Protein AF-A0A1F5AXQ4-F1 (afdb_monomer_lite)

pLDDT: mean 82.78, std 13.26, range [42.28, 96.81]

Structure (mmCIF, N/CA/C/O backbone):
data_AF-A0A1F5AXQ4-F1
#
_entry.id   AF-A0A1F5AXQ4-F1
#
loop_
_atom_site.group_PDB
_atom_site.id
_atom_site.type_symbol
_atom_site.label_atom_id
_atom_site.label_alt_id
_atom_site.label_comp_id
_atom_site.label_asym_id
_atom_site.label_entity_id
_atom_site.label_seq_id
_atom_site.pdbx_PDB_ins_code
_atom_site.Cartn_x
_atom_site.Cartn_y
_atom_site.Cartn_z
_atom_site.occupancy
_atom_site.B_iso_or_equiv
_atom_site.auth_seq_id
_atom_site.auth_comp_id
_atom_site.auth_asym_id
_atom_site.auth_atom_id
_atom_site.pdbx_PDB_model_num
ATOM 1 N N . MET A 1 1 ? 20.542 -19.625 -19.395 1.00 64.81 1 MET A N 1
ATOM 2 C CA . MET A 1 1 ? 21.087 -18.957 -18.187 1.00 64.81 1 MET A CA 1
ATOM 3 C C . MET A 1 1 ? 20.460 -17.578 -17.976 1.00 64.81 1 MET A C 1
ATOM 5 O O . MET A 1 1 ? 20.026 -17.326 -16.864 1.00 64.81 1 MET A O 1
ATOM 9 N N . LEU A 1 2 ? 20.330 -16.732 -19.013 1.00 67.00 2 LEU A N 1
ATOM 10 C CA . LEU A 1 2 ? 19.662 -15.420 -18.912 1.00 67.00 2 LEU A CA 1
ATOM 11 C C . LEU A 1 2 ? 18.187 -15.500 -18.454 1.00 67.00 2 LEU A C 1
ATOM 13 O O . LEU A 1 2 ? 17.775 -14.708 -17.617 1.00 67.00 2 LEU A O 1
ATOM 17 N N . GLU A 1 3 ? 17.426 -16.488 -18.939 1.00 67.75 3 GLU A N 1
ATOM 18 C CA . GLU A 1 3 ? 15.999 -16.666 -18.595 1.00 67.75 3 GLU A CA 1
ATOM 19 C C . GLU A 1 3 ? 15.753 -16.965 -17.106 1.00 67.75 3 GLU A C 1
ATOM 21 O O . GLU A 1 3 ? 14.787 -16.486 -16.524 1.00 67.75 3 GLU A O 1
ATOM 26 N N . ILE A 1 4 ? 16.667 -17.691 -16.454 1.00 67.94 4 ILE A N 1
ATOM 27 C CA . ILE A 1 4 ? 16.549 -18.027 -15.024 1.00 67.94 4 ILE A CA 1
ATOM 28 C C . ILE A 1 4 ? 16.766 -16.773 -14.157 1.00 67.94 4 ILE A C 1
ATOM 30 O O . ILE A 1 4 ? 16.176 -16.624 -13.088 1.00 67.94 4 ILE A O 1
ATOM 34 N N . ILE A 1 5 ? 17.612 -15.843 -14.610 1.00 69.62 5 ILE A N 1
ATOM 35 C CA . ILE A 1 5 ? 17.926 -14.613 -13.871 1.00 69.62 5 ILE A CA 1
ATOM 36 C C . ILE A 1 5 ? 16.754 -13.625 -13.950 1.00 69.62 5 ILE A C 1
ATOM 38 O O . ILE A 1 5 ? 16.399 -13.009 -12.941 1.00 69.62 5 ILE A O 1
ATOM 42 N N . THR A 1 6 ? 16.122 -13.493 -15.119 1.00 74.38 6 THR A N 1
ATOM 43 C CA . THR A 1 6 ? 14.976 -12.591 -15.310 1.00 74.38 6 THR A CA 1
ATOM 44 C C . THR A 1 6 ? 13.741 -13.051 -14.539 1.00 74.38 6 THR A C 1
ATOM 46 O O . THR A 1 6 ? 13.042 -12.218 -13.957 1.00 74.38 6 THR A O 1
ATOM 49 N N . GLU A 1 7 ? 13.502 -14.360 -14.469 1.00 81.06 7 GLU A N 1
ATOM 50 C CA . GLU A 1 7 ? 12.387 -14.937 -13.715 1.00 81.06 7 GLU A CA 1
ATOM 51 C C . GLU A 1 7 ? 12.524 -14.679 -12.204 1.00 81.06 7 GLU A C 1
ATOM 53 O O . GLU A 1 7 ? 11.603 -14.155 -11.571 1.00 81.06 7 GLU A O 1
ATOM 58 N N . ASN A 1 8 ? 13.711 -14.916 -11.637 1.00 83.12 8 ASN A N 1
ATOM 59 C CA . ASN A 1 8 ? 13.978 -14.678 -10.214 1.00 83.12 8 ASN A CA 1
ATOM 60 C C . ASN A 1 8 ? 13.816 -13.204 -9.811 1.00 83.12 8 ASN A C 1
ATOM 62 O O . ASN A 1 8 ? 13.306 -12.903 -8.726 1.00 83.12 8 ASN A O 1
ATOM 66 N N . HIS A 1 9 ? 14.215 -12.270 -10.680 1.00 82.06 9 HIS A N 1
ATOM 67 C CA . HIS A 1 9 ? 14.048 -10.841 -10.417 1.00 82.06 9 HIS A CA 1
ATOM 68 C C . HIS A 1 9 ? 12.565 -10.442 -10.375 1.00 82.06 9 HIS A C 1
ATOM 70 O O . HIS A 1 9 ? 12.148 -9.711 -9.475 1.00 82.06 9 HIS A O 1
ATOM 76 N N . LEU A 1 10 ? 11.755 -10.932 -11.320 1.00 83.44 10 LEU A N 1
ATOM 77 C CA . LEU A 1 10 ? 10.321 -10.635 -11.362 1.00 83.44 10 LEU A CA 1
ATOM 78 C C . LEU A 1 10 ? 9.594 -11.178 -10.126 1.00 83.44 10 LEU A C 1
ATOM 80 O O . LEU A 1 10 ? 8.781 -10.468 -9.535 1.00 83.44 10 LEU A O 1
ATOM 84 N N . ILE A 1 11 ? 9.914 -12.409 -9.718 1.00 86.94 11 ILE A N 1
ATOM 85 C CA . ILE A 1 11 ? 9.331 -13.033 -8.524 1.00 86.94 11 ILE A CA 1
ATOM 86 C C . ILE A 1 11 ? 9.690 -12.227 -7.272 1.00 86.94 11 ILE A C 1
ATOM 88 O O . ILE A 1 11 ? 8.814 -11.928 -6.460 1.00 86.94 11 ILE A O 1
ATOM 92 N N . THR A 1 12 ? 10.956 -11.827 -7.135 1.00 88.81 12 THR A N 1
ATOM 93 C CA . THR A 1 12 ? 11.426 -11.042 -5.983 1.00 88.81 12 THR A CA 1
ATOM 94 C C . THR A 1 12 ? 10.717 -9.690 -5.905 1.00 88.81 12 THR A C 1
ATOM 96 O O . THR A 1 12 ? 10.226 -9.301 -4.846 1.00 88.81 12 THR A O 1
ATOM 99 N N . GLU A 1 13 ? 10.603 -8.986 -7.030 1.00 87.19 13 GLU A N 1
ATOM 100 C CA . GLU A 1 13 ? 9.906 -7.701 -7.114 1.00 87.19 13 GLU A CA 1
ATOM 101 C C . GLU A 1 13 ? 8.418 -7.843 -6.761 1.00 87.19 13 GLU A C 1
ATOM 103 O O . GLU A 1 13 ? 7.899 -7.088 -5.936 1.00 87.19 13 GLU A O 1
ATOM 108 N N . ALA A 1 14 ? 7.740 -8.846 -7.326 1.00 87.69 14 ALA A N 1
ATOM 109 C CA . ALA A 1 14 ? 6.341 -9.127 -7.023 1.00 87.69 14 ALA A CA 1
ATOM 110 C C . ALA A 1 14 ? 6.135 -9.438 -5.532 1.00 87.69 14 ALA A C 1
ATOM 112 O O . ALA A 1 14 ? 5.221 -8.891 -4.913 1.00 87.69 14 ALA A O 1
ATOM 113 N N . ALA A 1 15 ? 7.009 -10.250 -4.932 1.00 92.38 15 ALA A N 1
ATOM 114 C CA . ALA A 1 15 ? 6.957 -10.565 -3.507 1.00 92.38 15 ALA A CA 1
ATOM 115 C C . ALA A 1 15 ? 7.113 -9.308 -2.635 1.00 92.38 15 ALA A C 1
ATOM 117 O O . ALA A 1 15 ? 6.329 -9.104 -1.706 1.00 92.38 15 ALA A O 1
ATOM 118 N N . VAL A 1 16 ? 8.063 -8.424 -2.960 1.00 91.62 16 VAL A N 1
ATOM 119 C CA . VAL A 1 16 ? 8.260 -7.151 -2.244 1.00 91.62 16 VAL A CA 1
ATOM 120 C C . VAL A 1 16 ? 7.011 -6.271 -2.328 1.00 91.62 16 VAL A C 1
ATOM 122 O O . VAL A 1 16 ? 6.556 -5.751 -1.308 1.00 91.62 16 VAL A O 1
ATOM 125 N N . VAL A 1 17 ? 6.408 -6.135 -3.512 1.00 89.81 17 VAL A N 1
ATOM 126 C CA . VAL A 1 17 ? 5.185 -5.335 -3.699 1.00 89.81 17 VAL A CA 1
ATOM 127 C C . VAL A 1 17 ? 4.018 -5.911 -2.900 1.00 89.81 17 VAL A C 1
ATOM 129 O O . VAL A 1 17 ? 3.292 -5.153 -2.257 1.00 89.81 17 VAL A O 1
ATOM 132 N N . VAL A 1 18 ? 3.854 -7.236 -2.889 1.00 93.06 18 VAL A N 1
ATOM 133 C CA . VAL A 1 18 ? 2.810 -7.912 -2.105 1.00 93.06 18 VAL A CA 1
ATOM 134 C C . VAL A 1 18 ? 2.994 -7.656 -0.608 1.00 93.06 18 VAL A C 1
ATOM 136 O O . VAL A 1 18 ? 2.023 -7.320 0.070 1.00 93.06 18 VAL A O 1
ATOM 139 N N . LEU A 1 19 ? 4.223 -7.746 -0.092 1.00 94.19 19 LEU A N 1
ATOM 140 C CA . LEU A 1 19 ? 4.516 -7.459 1.317 1.00 94.19 19 LEU A CA 1
ATOM 141 C C . LEU A 1 19 ? 4.216 -5.997 1.679 1.00 94.19 19 LEU A C 1
ATOM 143 O O . LEU A 1 19 ? 3.589 -5.732 2.707 1.00 94.19 19 LEU A O 1
ATOM 147 N N . ILE A 1 20 ? 4.597 -5.046 0.821 1.00 93.38 20 ILE A N 1
ATOM 148 C CA . ILE A 1 20 ? 4.299 -3.622 1.031 1.00 93.38 20 ILE A CA 1
ATOM 149 C C . ILE A 1 20 ? 2.786 -3.378 0.999 1.00 93.38 20 ILE A C 1
ATOM 151 O O . ILE A 1 20 ? 2.251 -2.707 1.884 1.00 93.38 20 ILE A O 1
ATOM 155 N N . ALA A 1 21 ? 2.075 -3.950 0.025 1.00 91.94 21 ALA A N 1
ATOM 156 C CA . ALA A 1 21 ? 0.624 -3.832 -0.077 1.00 91.94 21 ALA A CA 1
ATOM 157 C C . ALA A 1 21 ? -0.081 -4.425 1.154 1.00 91.94 21 ALA A C 1
ATOM 159 O O . ALA A 1 21 ? -0.996 -3.800 1.690 1.00 91.94 21 ALA A O 1
ATOM 160 N N . ALA A 1 22 ? 0.376 -5.572 1.665 1.00 93.12 22 ALA A N 1
ATOM 161 C CA . ALA A 1 22 ? -0.132 -6.157 2.906 1.00 93.12 22 ALA A CA 1
ATOM 162 C C . ALA A 1 22 ? 0.091 -5.229 4.116 1.00 93.12 22 ALA A C 1
ATOM 164 O O . ALA A 1 22 ? -0.811 -5.061 4.944 1.00 93.12 22 ALA A O 1
ATOM 165 N N . GLY A 1 23 ? 1.248 -4.565 4.191 1.00 92.19 23 GLY A N 1
ATOM 166 C CA . GLY A 1 23 ? 1.523 -3.533 5.194 1.00 92.19 23 GLY A CA 1
ATOM 167 C C . GLY A 1 23 ? 0.555 -2.350 5.101 1.00 92.19 23 GLY A C 1
ATOM 168 O O . GLY A 1 23 ? -0.049 -1.967 6.104 1.00 92.19 23 GLY A O 1
ATOM 169 N N . ILE A 1 24 ? 0.331 -1.819 3.894 1.00 92.81 24 ILE A N 1
ATOM 170 C CA . ILE A 1 24 ? -0.628 -0.728 3.639 1.00 92.81 24 ILE A CA 1
ATOM 171 C C . ILE A 1 24 ? -2.044 -1.140 4.057 1.00 92.81 24 ILE A C 1
ATOM 173 O O . ILE A 1 24 ? -2.724 -0.385 4.752 1.00 92.81 24 ILE A O 1
ATOM 177 N N . VAL A 1 25 ? -2.481 -2.345 3.683 1.00 93.38 25 VAL A N 1
ATOM 178 C CA . VAL A 1 25 ? -3.790 -2.896 4.063 1.00 93.38 25 VAL A CA 1
ATOM 179 C C . VAL A 1 25 ? -3.928 -2.999 5.580 1.00 93.38 25 VAL A C 1
ATOM 181 O O . VAL A 1 25 ? -4.972 -2.644 6.127 1.00 93.38 25 VAL A O 1
ATOM 184 N N . THR A 1 26 ? -2.879 -3.448 6.267 1.00 90.69 26 THR A N 1
ATOM 185 C CA . THR A 1 26 ? -2.862 -3.556 7.732 1.00 90.69 26 THR A CA 1
ATOM 186 C C . THR A 1 26 ? -3.002 -2.181 8.388 1.00 90.69 26 THR A C 1
ATOM 188 O O . THR A 1 26 ? -3.847 -2.005 9.265 1.00 90.69 26 THR A O 1
ATOM 191 N N . ILE A 1 27 ? -2.250 -1.179 7.916 1.00 89.38 27 ILE A N 1
ATOM 192 C CA . ILE A 1 27 ? -2.360 0.212 8.391 1.00 89.38 27 ILE A CA 1
ATOM 193 C C . ILE A 1 27 ? -3.771 0.755 8.145 1.00 89.38 27 ILE A C 1
ATOM 195 O O . ILE A 1 27 ? -4.369 1.345 9.046 1.00 89.38 27 ILE A O 1
ATOM 199 N N . ALA A 1 28 ? -4.316 0.533 6.948 1.00 89.81 28 ALA A N 1
ATOM 200 C CA . ALA A 1 28 ? -5.642 1.009 6.584 1.00 89.81 28 ALA A CA 1
ATOM 201 C C . ALA A 1 28 ? -6.733 0.400 7.474 1.00 89.81 28 ALA A C 1
ATOM 203 O O . ALA A 1 28 ? -7.570 1.140 7.985 1.00 89.81 28 ALA A O 1
ATOM 204 N N . ARG A 1 29 ? -6.686 -0.916 7.726 1.00 87.62 29 ARG A N 1
ATOM 205 C CA . ARG A 1 29 ? -7.636 -1.614 8.611 1.00 87.62 29 ARG A CA 1
ATOM 206 C C . ARG A 1 29 ? -7.620 -1.059 10.030 1.00 87.62 29 ARG A C 1
ATOM 208 O O . ARG A 1 29 ? -8.680 -0.764 10.571 1.00 87.62 29 ARG A O 1
ATOM 215 N N . ARG A 1 30 ? -6.432 -0.869 10.613 1.00 83.62 30 ARG A N 1
ATOM 216 C CA . ARG A 1 30 ? -6.278 -0.318 11.975 1.00 83.62 30 ARG A CA 1
ATOM 217 C C . ARG A 1 30 ? -6.917 1.065 12.115 1.00 83.62 30 ARG A C 1
ATOM 219 O O . ARG A 1 30 ? -7.525 1.387 13.136 1.00 83.62 30 ARG A O 1
ATOM 226 N N . ARG A 1 31 ? -6.850 1.862 11.049 1.00 85.25 31 ARG A N 1
ATOM 227 C CA . ARG A 1 31 ? -7.410 3.219 10.981 1.00 85.25 31 ARG A CA 1
ATOM 228 C C . ARG A 1 31 ? -8.828 3.275 10.403 1.00 85.25 31 ARG A C 1
ATOM 230 O O . ARG A 1 31 ? -9.290 4.347 10.041 1.00 85.25 31 ARG A O 1
ATOM 237 N N . GLY A 1 32 ? -9.516 2.136 10.289 1.00 82.50 32 GLY A N 1
ATOM 238 C CA . GLY A 1 32 ? -10.925 2.091 9.884 1.00 82.50 32 GLY A CA 1
ATOM 239 C C . GLY A 1 32 ? -11.160 2.317 8.390 1.00 82.50 32 GLY A C 1
ATOM 240 O O . GLY A 1 32 ? -12.297 2.467 7.952 1.00 82.50 32 GLY A O 1
ATOM 241 N N . GLY A 1 33 ? -10.098 2.326 7.586 1.00 86.38 33 GLY A N 1
ATOM 242 C CA . GLY A 1 33 ? -10.191 2.364 6.135 1.00 86.38 33 GLY A CA 1
ATOM 243 C C . GLY A 1 33 ? -10.567 1.008 5.543 1.00 86.38 33 GLY A C 1
ATOM 244 O O . GLY A 1 33 ? -10.220 -0.054 6.064 1.00 86.38 33 GLY A O 1
ATOM 245 N N . ASN A 1 34 ? -11.227 1.035 4.383 1.00 89.88 34 ASN A N 1
ATOM 246 C CA . ASN A 1 34 ? -11.532 -0.180 3.634 1.00 89.88 34 ASN A CA 1
ATOM 247 C C . ASN A 1 34 ? -10.243 -0.813 3.078 1.00 89.88 34 ASN A C 1
ATOM 249 O O . ASN A 1 34 ? -9.650 -0.325 2.115 1.00 89.88 34 ASN A O 1
ATOM 253 N N . ALA A 1 35 ? -9.853 -1.940 3.669 1.00 89.81 35 ALA A N 1
ATOM 254 C CA . ALA A 1 35 ? -8.713 -2.763 3.280 1.00 89.81 35 ALA A CA 1
ATOM 255 C C . ALA A 1 35 ? -8.603 -3.019 1.771 1.00 89.81 35 ALA A C 1
ATOM 257 O O . ALA A 1 35 ? -7.529 -2.882 1.192 1.00 89.81 35 ALA A O 1
ATOM 258 N N . VAL A 1 36 ? -9.719 -3.397 1.142 1.00 92.06 36 VAL A N 1
ATOM 259 C CA . VAL A 1 36 ? -9.756 -3.778 -0.274 1.00 92.06 36 VAL A CA 1
ATOM 260 C C . VAL A 1 36 ? -9.468 -2.563 -1.145 1.00 92.06 36 VAL A C 1
ATOM 262 O O . VAL A 1 36 ? -8.684 -2.658 -2.083 1.00 92.06 36 VAL A O 1
ATOM 265 N N . HIS A 1 37 ? -10.037 -1.408 -0.793 1.00 93.50 37 HIS A N 1
ATOM 266 C CA . HIS A 1 37 ? -9.801 -0.163 -1.517 1.00 93.50 37 HIS A CA 1
ATOM 267 C C . HIS A 1 37 ? -8.318 0.233 -1.487 1.00 93.50 37 HIS A C 1
ATOM 269 O O . HIS A 1 37 ? -7.721 0.453 -2.537 1.00 93.50 37 HIS A O 1
ATOM 275 N N . TRP A 1 38 ? -7.690 0.255 -0.307 1.00 93.62 38 TRP A N 1
ATOM 276 C CA . TRP A 1 38 ? -6.283 0.655 -0.174 1.00 93.62 38 TRP A CA 1
ATOM 277 C C . TRP A 1 38 ? -5.305 -0.351 -0.789 1.00 93.62 38 TRP A C 1
ATOM 279 O O . TRP A 1 38 ? -4.327 0.056 -1.417 1.00 93.62 38 TRP A O 1
ATOM 289 N N . GLY A 1 39 ? -5.594 -1.652 -0.680 1.00 91.94 39 GLY A N 1
ATOM 290 C CA . GLY A 1 39 ? -4.835 -2.688 -1.381 1.00 91.94 39 GLY A CA 1
ATOM 291 C C . GLY A 1 39 ? -4.931 -2.546 -2.904 1.00 91.94 39 GLY A C 1
ATOM 292 O O . GLY A 1 39 ? -3.912 -2.617 -3.591 1.00 91.94 39 GLY A O 1
ATOM 293 N N . ALA A 1 40 ? -6.130 -2.271 -3.430 1.00 94.12 40 ALA A N 1
ATOM 294 C CA . ALA A 1 40 ? -6.349 -2.051 -4.858 1.00 94.12 40 ALA A CA 1
ATOM 295 C C . ALA A 1 40 ? -5.632 -0.792 -5.365 1.00 94.12 40 ALA A C 1
ATOM 297 O O . ALA A 1 40 ? -4.962 -0.858 -6.391 1.00 94.12 40 ALA A O 1
ATOM 298 N N . VAL A 1 41 ? -5.701 0.329 -4.639 1.00 95.44 41 VAL A N 1
ATOM 299 C CA . VAL A 1 41 ? -4.988 1.570 -4.999 1.00 95.44 41 VAL A CA 1
ATOM 300 C C . VAL A 1 41 ? -3.473 1.341 -5.059 1.00 95.44 41 VAL A C 1
ATOM 302 O O . VAL A 1 41 ? -2.829 1.756 -6.026 1.00 95.44 41 VAL A O 1
ATOM 305 N N . ALA A 1 42 ? -2.902 0.638 -4.075 1.00 94.88 42 ALA A N 1
ATOM 306 C CA . ALA A 1 42 ? -1.480 0.303 -4.070 1.00 94.88 42 ALA A CA 1
ATOM 307 C C . ALA A 1 42 ? -1.099 -0.591 -5.264 1.00 94.88 42 ALA A C 1
ATOM 309 O O . ALA A 1 42 ? -0.199 -0.241 -6.030 1.00 94.88 42 ALA A O 1
ATOM 310 N N . GLY A 1 43 ? -1.805 -1.712 -5.450 1.00 93.25 43 GLY A N 1
ATOM 311 C CA . GLY A 1 43 ? -1.485 -2.711 -6.472 1.00 93.25 43 GLY A CA 1
ATOM 312 C C . GLY A 1 43 ? -1.747 -2.237 -7.902 1.00 93.25 43 GLY A C 1
ATOM 313 O O . GLY A 1 43 ? -0.857 -2.298 -8.749 1.00 93.25 43 GLY A O 1
ATOM 314 N N . VAL A 1 44 ? -2.947 -1.718 -8.179 1.00 95.38 44 VAL A N 1
ATOM 315 C CA . VAL A 1 44 ? -3.326 -1.244 -9.521 1.00 95.38 44 VAL A CA 1
ATOM 316 C C . VAL A 1 44 ? -2.470 -0.050 -9.927 1.00 95.38 44 VAL A C 1
ATOM 318 O O . VAL A 1 44 ? -1.955 -0.028 -11.042 1.00 95.38 44 VAL A O 1
ATOM 321 N N . GLY A 1 45 ? -2.250 0.910 -9.023 1.00 93.94 45 GLY A N 1
ATOM 322 C CA . GLY A 1 45 ? -1.393 2.061 -9.306 1.00 93.94 45 GLY A CA 1
ATOM 323 C C . GLY A 1 45 ? 0.044 1.656 -9.641 1.00 93.94 45 GLY A C 1
ATOM 324 O O . GLY A 1 45 ? 0.620 2.167 -10.600 1.00 93.94 45 GLY A O 1
ATOM 325 N N . TYR A 1 46 ? 0.594 0.668 -8.929 1.00 94.00 46 TYR A N 1
ATOM 326 C CA . TYR A 1 46 ? 1.918 0.120 -9.225 1.00 94.00 46 TYR A CA 1
ATOM 327 C C . TYR A 1 46 ? 1.988 -0.520 -10.627 1.00 94.00 46 TYR A C 1
ATOM 329 O O . TYR A 1 46 ? 2.919 -0.239 -11.387 1.00 94.00 46 TYR A O 1
ATOM 337 N N . ILE A 1 47 ? 0.990 -1.332 -11.006 1.00 93.69 47 ILE A N 1
ATOM 338 C CA . ILE A 1 47 ? 0.924 -1.976 -12.332 1.00 93.69 47 ILE A CA 1
ATOM 339 C C . ILE A 1 47 ? 0.789 -0.929 -13.445 1.00 93.69 47 ILE A C 1
ATOM 341 O O . ILE A 1 47 ? 1.512 -0.995 -14.441 1.00 93.69 47 ILE A O 1
ATOM 345 N N . LEU A 1 48 ? -0.094 0.058 -13.270 1.00 94.62 48 LEU A N 1
ATOM 346 C CA . LEU A 1 48 ? -0.305 1.124 -14.251 1.00 94.62 48 LEU A CA 1
ATOM 347 C C . LEU A 1 48 ? 0.951 1.974 -14.445 1.00 94.62 48 LEU A C 1
ATOM 349 O O . LEU A 1 48 ? 1.327 2.244 -15.583 1.00 94.62 48 LEU A O 1
ATOM 353 N N . LEU A 1 49 ? 1.644 2.343 -13.362 1.00 92.56 49 LEU A N 1
ATOM 354 C CA . LEU A 1 49 ? 2.913 3.070 -13.450 1.00 92.56 49 LEU A CA 1
ATOM 355 C C . LEU A 1 49 ? 3.982 2.252 -14.174 1.00 92.56 49 LEU A C 1
ATOM 357 O O . LEU A 1 49 ? 4.696 2.792 -15.017 1.00 92.56 49 LEU A O 1
ATOM 361 N N . ARG A 1 50 ? 4.074 0.946 -13.898 1.00 89.88 50 ARG A N 1
ATOM 362 C CA . ARG A 1 50 ? 4.999 0.054 -14.610 1.00 89.88 50 ARG A CA 1
ATOM 363 C C . ARG A 1 50 ? 4.705 0.034 -16.110 1.00 89.88 50 ARG A C 1
ATOM 365 O O . ARG A 1 50 ? 5.625 0.228 -16.902 1.00 89.88 50 ARG A O 1
ATOM 372 N N . GLY A 1 51 ? 3.442 -0.160 -16.491 1.00 89.81 51 GLY A N 1
ATOM 373 C CA . GLY A 1 51 ? 3.012 -0.151 -17.890 1.00 89.81 51 GLY A CA 1
ATOM 374 C C . GLY A 1 51 ? 3.282 1.189 -18.575 1.00 89.81 51 GLY A C 1
ATOM 375 O O . GLY A 1 51 ? 3.815 1.215 -19.681 1.00 89.81 51 GLY A O 1
ATOM 376 N N . LEU A 1 52 ? 3.002 2.301 -17.890 1.00 91.62 52 LEU A N 1
ATOM 377 C CA . LEU A 1 52 ? 3.245 3.651 -18.396 1.00 91.62 52 LEU A CA 1
ATOM 378 C C . LEU A 1 52 ? 4.735 3.920 -18.636 1.00 91.62 52 LEU A C 1
ATOM 380 O O . LEU A 1 52 ? 5.090 4.455 -19.681 1.00 91.62 52 LEU A O 1
ATOM 384 N N . ILE A 1 53 ? 5.614 3.535 -17.707 1.00 89.00 53 ILE A N 1
ATOM 385 C CA . ILE A 1 53 ? 7.067 3.721 -17.854 1.00 89.00 53 ILE A CA 1
ATOM 386 C C . ILE A 1 53 ? 7.594 2.924 -19.052 1.00 89.00 53 ILE A C 1
ATOM 388 O O . ILE A 1 53 ? 8.361 3.463 -19.850 1.00 89.00 53 ILE A O 1
ATOM 392 N N . ILE A 1 54 ? 7.147 1.673 -19.212 1.00 86.69 54 ILE A N 1
ATOM 393 C CA . ILE A 1 54 ? 7.511 0.836 -20.363 1.00 86.69 54 ILE A CA 1
ATOM 394 C C . ILE A 1 54 ? 7.017 1.483 -21.663 1.00 86.69 54 ILE A C 1
ATOM 396 O O . ILE A 1 54 ? 7.798 1.643 -22.598 1.00 86.69 54 ILE A O 1
ATOM 400 N N . ALA A 1 55 ? 5.753 1.913 -21.710 1.00 87.94 55 ALA A N 1
ATOM 401 C CA . ALA A 1 55 ? 5.179 2.568 -22.881 1.00 87.94 55 ALA A CA 1
ATOM 402 C C . ALA A 1 55 ? 5.956 3.840 -23.258 1.00 87.94 55 ALA A C 1
ATOM 404 O O . ALA A 1 55 ? 6.321 4.016 -24.417 1.00 87.94 55 ALA A O 1
ATOM 405 N N . LEU A 1 56 ? 6.275 4.702 -22.288 1.00 87.69 56 LEU A N 1
ATOM 406 C CA . LEU A 1 56 ? 7.045 5.928 -22.522 1.00 87.69 56 LEU A CA 1
ATOM 407 C C . LEU A 1 5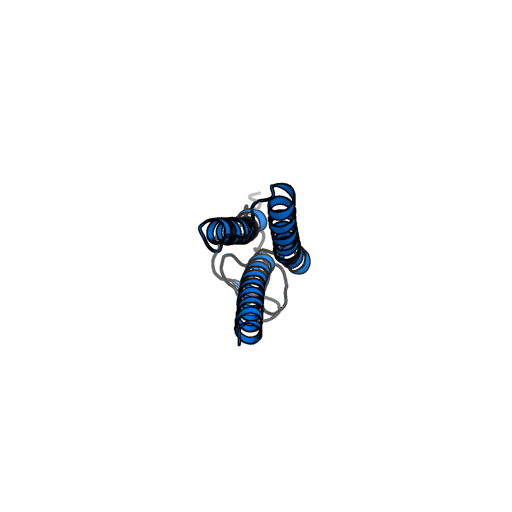6 ? 8.468 5.649 -23.024 1.00 87.69 56 LEU A C 1
ATOM 409 O O . LEU A 1 56 ? 8.952 6.381 -23.888 1.00 87.69 56 LEU A O 1
ATOM 413 N N . GLY A 1 57 ? 9.124 4.603 -22.513 1.00 83.44 57 GLY A N 1
ATOM 414 C CA . GLY A 1 57 ? 10.433 4.165 -23.005 1.00 83.44 57 GLY A CA 1
ATOM 415 C C . GLY A 1 57 ? 10.377 3.725 -24.469 1.00 83.44 57 GLY A C 1
ATOM 416 O O . GLY A 1 57 ? 11.212 4.149 -25.267 1.00 83.44 57 GLY A O 1
ATOM 417 N N . LEU A 1 58 ? 9.340 2.963 -24.840 1.00 84.19 58 LEU A N 1
ATOM 418 C CA . LEU A 1 58 ? 9.100 2.553 -26.227 1.00 84.19 58 LEU A CA 1
ATOM 419 C C . LEU A 1 58 ? 8.842 3.758 -27.145 1.00 84.19 58 LEU A C 1
ATOM 421 O O . LEU A 1 58 ? 9.437 3.846 -28.216 1.00 84.19 58 LEU A O 1
ATOM 425 N N . PHE A 1 59 ? 8.012 4.717 -26.720 1.00 86.75 59 PHE A N 1
ATOM 426 C CA . PHE A 1 59 ? 7.700 5.913 -27.516 1.00 86.75 59 PHE A CA 1
ATOM 427 C C . PHE A 1 59 ? 8.908 6.823 -27.756 1.00 86.75 59 PHE A C 1
ATOM 429 O O . PHE A 1 59 ? 9.008 7.435 -28.817 1.00 86.75 59 PHE A O 1
ATOM 436 N N . LYS A 1 60 ? 9.824 6.940 -26.790 1.00 84.88 60 LYS A N 1
ATOM 437 C CA . LYS A 1 60 ? 10.999 7.814 -26.920 1.00 84.88 60 LYS A CA 1
ATOM 438 C C . LYS A 1 60 ? 12.143 7.197 -27.725 1.00 84.88 60 LYS A C 1
ATOM 440 O O . LYS A 1 60 ? 13.153 7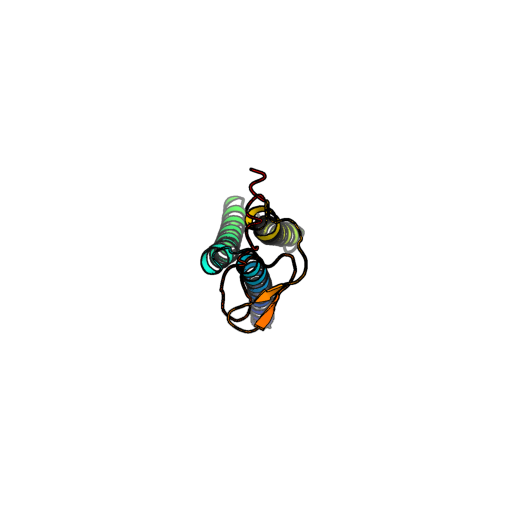.868 -27.915 1.00 84.88 60 LYS A O 1
ATOM 445 N N . GLY A 1 61 ? 12.021 5.943 -28.171 1.00 78.25 61 GLY A N 1
ATOM 446 C CA . GLY A 1 61 ? 13.096 5.239 -28.877 1.00 78.25 61 GLY A CA 1
ATOM 447 C C . GLY A 1 61 ? 14.363 5.067 -28.034 1.00 78.25 61 GLY A C 1
ATOM 448 O O . GLY A 1 61 ? 15.413 4.708 -28.561 1.00 78.25 61 GLY A O 1
ATOM 449 N N . THR A 1 62 ? 14.284 5.324 -26.725 1.00 72.38 62 THR A N 1
ATOM 450 C CA . THR A 1 62 ? 15.372 5.045 -25.800 1.00 72.38 62 THR A CA 1
ATOM 451 C C . THR A 1 62 ? 15.383 3.542 -25.615 1.00 72.38 62 THR A C 1
ATOM 453 O O . THR A 1 62 ? 14.537 2.999 -24.898 1.00 72.38 62 THR A O 1
ATOM 456 N N . ALA A 1 63 ? 16.300 2.863 -26.306 1.00 58.69 63 ALA A N 1
ATOM 457 C CA . ALA A 1 63 ? 16.620 1.483 -25.988 1.00 58.69 63 ALA A CA 1
ATOM 458 C C . ALA A 1 63 ? 16.833 1.394 -24.473 1.00 58.69 63 ALA A C 1
ATOM 460 O O . ALA A 1 63 ? 17.400 2.309 -23.872 1.00 58.69 63 ALA A O 1
ATOM 461 N N . TYR A 1 64 ? 16.296 0.338 -23.865 1.00 59.00 64 TYR A N 1
ATOM 462 C CA . TYR A 1 64 ? 16.454 0.015 -22.451 1.00 59.00 64 TYR A CA 1
ATOM 463 C C . TYR A 1 64 ? 17.952 -0.195 -22.163 1.00 59.00 64 TYR A C 1
ATOM 465 O O . TYR A 1 64 ? 18.432 -1.321 -22.104 1.00 59.00 64 TYR A O 1
ATOM 473 N N . GLU A 1 65 ? 18.727 0.883 -22.063 1.00 57.81 65 GLU A N 1
ATOM 474 C CA . GLU A 1 65 ? 20.103 0.797 -21.604 1.00 57.81 65 GLU A CA 1
ATOM 475 C C . GLU A 1 65 ? 20.065 0.411 -20.130 1.00 57.81 65 GLU A C 1
ATOM 477 O O . GLU A 1 65 ? 19.292 0.966 -19.345 1.00 57.81 65 GLU A O 1
ATOM 482 N N . GLU A 1 66 ? 20.902 -0.546 -19.737 1.00 59.75 66 GLU A N 1
ATOM 483 C CA . GLU A 1 66 ? 20.931 -1.142 -18.395 1.00 59.75 66 GLU A CA 1
ATOM 484 C C . GLU A 1 66 ? 21.334 -0.157 -17.268 1.00 59.75 66 GLU A C 1
ATOM 486 O O . GLU A 1 66 ? 21.530 -0.561 -16.124 1.00 59.75 66 GLU A O 1
ATOM 491 N N . GLY A 1 67 ? 21.413 1.147 -17.552 1.00 65.81 67 GLY A N 1
ATOM 492 C CA . GLY A 1 67 ? 21.853 2.204 -16.645 1.00 65.81 67 GLY A CA 1
ATOM 493 C C . GLY A 1 67 ? 20.732 2.973 -15.901 1.00 65.81 67 GLY A C 1
ATOM 494 O O . GLY A 1 67 ? 19.731 2.387 -15.475 1.00 65.81 67 GLY A O 1
ATOM 495 N N . PRO A 1 68 ? 20.889 4.302 -15.688 1.00 62.19 68 PRO A N 1
ATOM 496 C CA . PRO A 1 68 ? 20.136 5.114 -14.710 1.00 62.19 68 PRO A CA 1
ATOM 497 C C . PRO A 1 68 ? 18.605 5.141 -14.885 1.00 62.19 68 PRO A C 1
ATOM 499 O O . PRO A 1 68 ? 17.875 5.475 -13.949 1.00 62.19 68 PRO A O 1
ATOM 502 N N . VAL A 1 69 ? 18.096 4.731 -16.047 1.00 65.50 69 VAL A N 1
ATOM 503 C CA . VAL A 1 69 ? 16.660 4.564 -16.329 1.00 65.50 69 VAL A CA 1
ATOM 504 C C . VAL A 1 69 ? 15.998 3.504 -15.436 1.00 65.50 69 VAL A C 1
ATOM 506 O O . VAL A 1 69 ? 14.851 3.687 -15.017 1.00 65.50 69 VAL A O 1
ATOM 509 N N . ASN A 1 70 ? 16.720 2.444 -15.055 1.00 73.81 70 ASN A N 1
ATOM 510 C CA . ASN A 1 70 ? 16.204 1.427 -14.131 1.00 73.81 70 ASN A CA 1
ATOM 511 C C . ASN A 1 70 ? 16.034 1.968 -12.704 1.00 73.81 70 ASN A C 1
ATOM 513 O O . ASN A 1 70 ? 15.050 1.643 -12.035 1.00 73.81 70 ASN A O 1
ATOM 517 N N . PHE A 1 71 ? 16.942 2.843 -12.261 1.00 78.69 71 PHE A N 1
ATOM 518 C CA . PHE A 1 71 ? 16.839 3.502 -10.958 1.00 78.69 71 PHE A CA 1
ATOM 519 C C . PHE A 1 71 ? 15.653 4.470 -10.918 1.00 78.69 71 PHE A C 1
ATOM 521 O O . PHE A 1 71 ? 14.875 4.450 -9.967 1.00 78.69 71 PHE A O 1
ATOM 528 N N . GLY A 1 72 ? 15.453 5.253 -11.985 1.00 83.25 72 GLY A N 1
ATOM 529 C CA . GLY A 1 72 ? 14.292 6.138 -12.112 1.00 83.25 72 GLY A CA 1
ATOM 530 C C . GLY A 1 72 ? 12.964 5.380 -12.027 1.00 83.25 72 GLY A C 1
ATOM 531 O O . GLY A 1 72 ? 12.060 5.799 -11.303 1.00 83.25 72 GLY A O 1
ATOM 532 N N . ARG A 1 73 ? 12.862 4.219 -12.690 1.00 85.12 73 ARG A N 1
ATOM 533 C CA . ARG A 1 73 ? 11.676 3.351 -12.608 1.00 85.12 73 ARG A CA 1
ATOM 534 C C . ARG A 1 73 ? 11.393 2.902 -11.174 1.00 85.12 73 ARG A C 1
ATOM 536 O O . ARG A 1 73 ? 10.262 3.045 -10.708 1.00 85.12 73 ARG A O 1
ATOM 543 N N . LEU A 1 74 ? 12.408 2.372 -10.489 1.00 85.56 74 LEU A N 1
ATOM 544 C CA . LEU A 1 74 ? 12.275 1.901 -9.108 1.00 85.56 74 LEU A CA 1
ATOM 545 C C . LEU A 1 74 ? 11.913 3.048 -8.159 1.00 85.56 74 LEU A C 1
ATOM 547 O O . LEU A 1 74 ? 11.036 2.885 -7.314 1.00 85.56 74 LEU A O 1
ATOM 551 N N . ALA A 1 75 ? 12.523 4.222 -8.336 1.00 89.38 75 ALA A N 1
ATOM 552 C CA . ALA A 1 75 ? 12.236 5.400 -7.529 1.00 89.38 75 ALA A CA 1
ATOM 553 C C . ALA A 1 75 ? 10.775 5.850 -7.673 1.00 89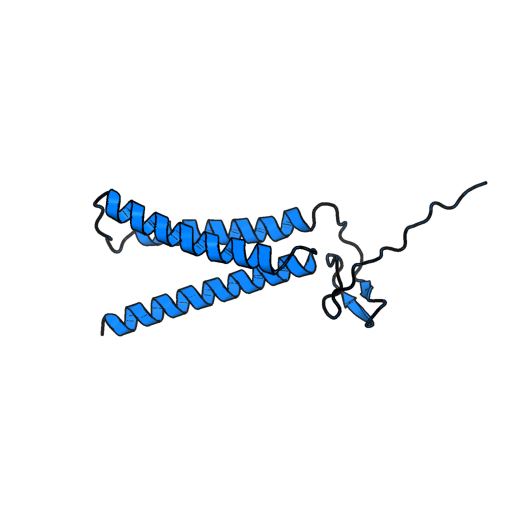.38 75 ALA A C 1
ATOM 555 O O . ALA A 1 75 ? 10.104 6.056 -6.666 1.00 89.38 75 ALA A O 1
ATOM 556 N N . VAL A 1 76 ? 10.245 5.942 -8.898 1.00 91.94 76 VAL A N 1
ATOM 557 C CA . VAL A 1 76 ? 8.843 6.340 -9.134 1.00 91.94 76 VAL A CA 1
ATOM 558 C C . VAL A 1 76 ? 7.866 5.357 -8.486 1.00 91.94 76 VAL A C 1
ATOM 560 O O . VAL A 1 76 ? 6.910 5.770 -7.829 1.00 91.94 76 VAL A O 1
ATOM 563 N N . GLN A 1 77 ? 8.116 4.055 -8.624 1.00 91.69 77 GLN A N 1
ATOM 564 C CA . GLN A 1 77 ? 7.284 3.026 -8.002 1.00 91.69 77 GLN A CA 1
ATOM 565 C C . GLN A 1 77 ? 7.356 3.065 -6.470 1.00 91.69 77 GLN A C 1
ATOM 567 O O . GLN A 1 77 ? 6.325 2.971 -5.801 1.00 91.69 77 GLN A O 1
ATOM 572 N N . ALA A 1 78 ? 8.554 3.241 -5.908 1.00 91.69 78 ALA A N 1
ATOM 573 C CA . ALA A 1 78 ? 8.745 3.378 -4.469 1.00 91.69 78 ALA A CA 1
ATOM 574 C C . ALA A 1 78 ? 8.039 4.629 -3.926 1.00 91.69 78 ALA A C 1
ATOM 576 O O . ALA A 1 78 ? 7.361 4.549 -2.903 1.00 91.69 78 ALA A O 1
ATOM 577 N N . ILE A 1 79 ? 8.130 5.760 -4.636 1.00 95.88 79 ILE A N 1
ATOM 578 C CA . ILE A 1 79 ? 7.433 7.008 -4.294 1.00 95.88 79 ILE A CA 1
ATOM 579 C C . ILE A 1 79 ? 5.920 6.796 -4.284 1.00 95.88 79 ILE A C 1
ATOM 581 O O . ILE A 1 79 ? 5.257 7.254 -3.356 1.00 95.88 79 ILE A O 1
ATOM 585 N N . TRP A 1 80 ? 5.366 6.078 -5.265 1.00 96.81 80 TRP A N 1
ATOM 586 C CA . TRP A 1 80 ? 3.939 5.754 -5.281 1.00 96.81 80 TRP A CA 1
ATOM 587 C C . TRP A 1 80 ? 3.523 4.959 -4.042 1.00 96.81 80 TRP A C 1
ATOM 589 O O . TRP A 1 80 ? 2.624 5.376 -3.313 1.00 96.81 80 TRP A O 1
ATOM 599 N N . LEU 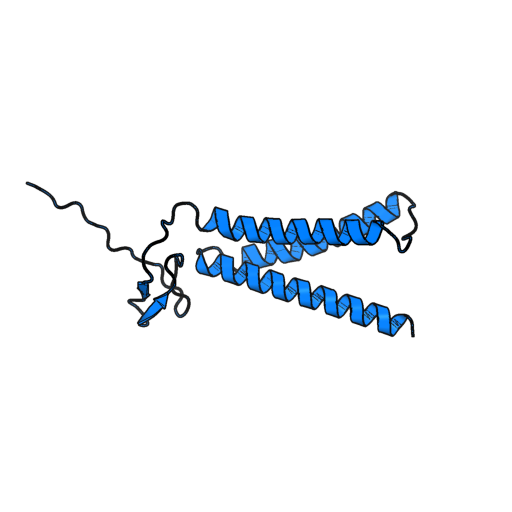A 1 81 ? 4.204 3.845 -3.761 1.00 94.69 81 LEU A N 1
ATOM 600 C CA . LEU A 1 81 ? 3.877 2.992 -2.615 1.00 94.69 81 LEU A CA 1
ATOM 601 C C . LEU A 1 81 ? 4.045 3.735 -1.282 1.00 94.69 81 LEU A C 1
ATOM 603 O O . LEU A 1 81 ? 3.177 3.637 -0.413 1.00 94.69 81 LEU A O 1
ATOM 607 N N . ALA A 1 82 ? 5.107 4.531 -1.140 1.00 94.38 82 ALA A N 1
ATOM 608 C CA . ALA A 1 82 ? 5.317 5.388 0.022 1.00 94.38 82 ALA A CA 1
ATOM 609 C C . ALA A 1 82 ? 4.206 6.441 0.155 1.00 94.38 82 ALA A C 1
ATOM 611 O O . ALA A 1 82 ? 3.672 6.637 1.244 1.00 94.38 82 ALA A O 1
ATOM 612 N N . GLY A 1 83 ? 3.800 7.074 -0.948 1.00 96.12 83 GLY A N 1
ATOM 613 C CA . GLY A 1 83 ? 2.705 8.042 -0.982 1.00 96.12 83 GLY A CA 1
ATOM 614 C C . GLY A 1 83 ? 1.367 7.436 -0.559 1.00 96.12 83 GLY A C 1
ATOM 615 O O . GLY A 1 83 ? 0.649 8.036 0.246 1.00 96.12 83 GLY A O 1
ATOM 616 N N . VAL A 1 84 ? 1.049 6.224 -1.024 1.00 95.06 84 VAL A N 1
ATOM 617 C CA . VAL A 1 84 ? -0.156 5.489 -0.606 1.00 95.06 84 VAL A CA 1
ATOM 618 C C . VAL A 1 84 ? -0.079 5.116 0.877 1.00 95.06 84 VAL A C 1
ATOM 620 O O . VAL A 1 84 ? -1.047 5.333 1.603 1.00 95.06 84 VAL A O 1
ATOM 623 N N . ALA A 1 85 ? 1.064 4.619 1.358 1.00 92.31 85 ALA A N 1
ATOM 624 C CA . ALA A 1 85 ? 1.256 4.277 2.769 1.00 92.31 85 ALA A CA 1
ATOM 625 C C . ALA A 1 85 ? 1.114 5.500 3.693 1.00 92.31 85 ALA A C 1
ATOM 627 O O . ALA A 1 85 ? 0.422 5.436 4.711 1.00 92.31 85 ALA A O 1
ATOM 628 N N . LEU A 1 86 ? 1.720 6.631 3.322 1.00 92.94 86 LEU A N 1
ATOM 629 C CA . LEU A 1 86 ? 1.597 7.894 4.052 1.00 92.94 86 LEU A CA 1
ATOM 630 C C . LEU A 1 86 ? 0.158 8.411 4.016 1.00 92.94 86 LEU A C 1
ATOM 632 O O . LEU A 1 86 ? -0.355 8.859 5.036 1.00 92.94 86 LEU A O 1
ATOM 636 N N . SER A 1 87 ? -0.523 8.290 2.879 1.00 91.94 87 SER A N 1
ATOM 637 C CA . SER A 1 87 ? -1.931 8.669 2.750 1.00 91.94 87 SER A CA 1
ATOM 638 C C . SER A 1 87 ? -2.824 7.813 3.652 1.00 91.94 87 SER A C 1
ATOM 640 O O . SER A 1 87 ? -3.606 8.363 4.425 1.00 91.94 87 SER A O 1
ATOM 642 N N . ALA A 1 88 ? -2.651 6.488 3.655 1.00 89.56 88 ALA A N 1
ATOM 643 C CA . ALA A 1 88 ? -3.355 5.588 4.571 1.00 89.56 88 ALA A CA 1
ATOM 644 C C . ALA A 1 88 ? -3.066 5.939 6.041 1.00 89.56 88 ALA A C 1
ATOM 646 O O . ALA A 1 88 ? -3.972 5.947 6.872 1.00 89.56 88 ALA A O 1
ATOM 647 N N . ARG A 1 89 ? -1.818 6.296 6.370 1.00 85.69 89 ARG A N 1
ATOM 648 C CA . ARG A 1 89 ? -1.441 6.738 7.716 1.00 85.69 89 ARG A CA 1
ATOM 649 C C . ARG A 1 89 ? -2.141 8.045 8.095 1.00 85.69 89 ARG A C 1
ATOM 651 O O . ARG A 1 89 ? -2.827 8.086 9.109 1.00 85.69 89 ARG A O 1
ATOM 658 N N . PHE A 1 90 ? -1.971 9.115 7.330 1.00 87.56 90 PHE A N 1
ATOM 659 C CA . PHE A 1 90 ? -2.355 10.462 7.763 1.00 87.56 90 PHE A CA 1
ATOM 660 C C . PHE A 1 90 ? -3.803 10.842 7.446 1.00 87.56 90 PHE A C 1
ATOM 662 O O . PHE A 1 90 ? -4.370 11.660 8.166 1.00 87.56 90 PHE A O 1
ATOM 669 N N . ILE A 1 91 ? -4.414 10.268 6.407 1.00 87.50 91 ILE A N 1
ATOM 670 C CA . ILE A 1 91 ? -5.791 10.602 6.016 1.00 87.50 91 ILE A CA 1
ATOM 671 C C . ILE A 1 91 ? -6.793 9.809 6.854 1.00 87.50 91 ILE A C 1
ATOM 673 O O . ILE A 1 91 ? -7.729 10.398 7.381 1.00 87.50 91 ILE A O 1
ATOM 677 N N . LEU A 1 92 ? -6.583 8.499 7.034 1.00 80.38 92 LEU A N 1
ATOM 678 C CA . LEU A 1 92 ? -7.545 7.653 7.754 1.00 80.38 92 LEU A CA 1
ATOM 679 C C . LEU A 1 92 ? -7.567 7.899 9.268 1.00 80.38 92 LEU A C 1
ATOM 681 O O . LEU A 1 92 ? -8.580 7.661 9.904 1.00 80.38 92 LEU A O 1
ATOM 685 N N . GLY A 1 93 ? -6.467 8.385 9.848 1.00 65.94 93 GLY A N 1
ATOM 686 C CA . GLY A 1 93 ? -6.397 8.709 11.279 1.00 65.94 93 GLY A CA 1
ATOM 687 C C . GLY A 1 93 ? -6.490 10.202 11.583 1.00 65.94 93 GLY A C 1
ATOM 688 O O . GLY A 1 93 ? -6.105 10.624 12.673 1.00 65.94 93 GLY A O 1
ATOM 689 N N . ARG A 1 94 ? -6.910 11.031 10.619 1.00 72.38 94 ARG A N 1
ATOM 690 C CA . ARG A 1 94 ? -6.994 12.479 10.823 1.00 72.38 94 ARG A CA 1
ATOM 691 C C . ARG A 1 94 ? -8.143 12.779 11.788 1.00 72.38 94 ARG A C 1
ATOM 693 O O . ARG A 1 94 ? -9.293 12.504 11.474 1.00 72.38 94 ARG A O 1
ATOM 700 N N . GLY A 1 95 ? -7.821 13.336 12.954 1.00 65.19 95 GLY A N 1
ATOM 701 C CA . GLY A 1 95 ? -8.807 13.673 13.987 1.00 65.19 95 GLY A CA 1
ATOM 702 C C . GLY A 1 95 ? -9.013 12.605 15.064 1.00 65.19 95 GLY A C 1
ATOM 703 O O . GLY A 1 95 ? -9.756 12.856 16.002 1.00 65.19 95 GLY A O 1
ATOM 704 N N . GLN A 1 96 ? -8.328 11.460 14.986 1.00 65.12 96 GLN A N 1
ATOM 705 C CA . GLN A 1 96 ? -8.231 10.551 16.127 1.00 65.12 96 GLN A CA 1
ATOM 706 C C . GLN A 1 96 ? -7.053 10.995 16.991 1.00 65.12 96 GLN A C 1
ATOM 708 O O . GLN A 1 96 ? -5.897 10.906 16.566 1.00 65.12 96 GLN A O 1
ATOM 713 N N . ALA A 1 97 ? -7.343 11.539 18.173 1.00 59.88 97 ALA A N 1
ATOM 714 C CA . ALA A 1 97 ? -6.310 11.773 19.170 1.00 59.88 97 ALA A CA 1
ATOM 715 C C . ALA A 1 97 ? -5.649 10.428 19.506 1.00 59.88 97 ALA A C 1
ATOM 717 O O . ALA A 1 97 ? -6.323 9.400 19.556 1.00 59.88 97 ALA A O 1
ATOM 718 N N . ALA A 1 98 ? -4.328 10.421 19.697 1.00 63.44 98 ALA A N 1
ATOM 719 C CA . ALA A 1 98 ? -3.663 9.257 20.263 1.00 63.44 98 ALA A CA 1
ATOM 720 C C . ALA A 1 98 ? -4.209 9.075 21.687 1.00 63.44 98 ALA A C 1
ATOM 722 O O . ALA A 1 98 ? -3.836 9.832 22.580 1.00 63.44 98 ALA A O 1
ATOM 723 N N . GLY A 1 99 ? -5.151 8.147 21.856 1.00 74.81 99 GLY A N 1
ATOM 724 C CA . GLY A 1 99 ? -5.746 7.840 23.152 1.00 74.81 99 GLY A CA 1
ATOM 725 C C . GLY A 1 99 ? -4.828 6.967 24.002 1.00 74.81 99 GLY A C 1
ATOM 726 O O . GLY A 1 99 ? -3.642 6.795 23.712 1.00 74.81 99 GLY A O 1
ATOM 727 N N . GLU A 1 100 ? -5.380 6.356 25.040 1.00 85.38 100 GLU A N 1
ATOM 728 C CA . GLU A 1 100 ? -4.731 5.225 25.700 1.00 85.38 100 GLU A CA 1
ATOM 729 C C . GLU A 1 100 ? -5.051 3.923 24.940 1.00 85.38 100 GLU A C 1
ATOM 731 O O . GLU A 1 100 ? -6.073 3.839 24.252 1.00 85.38 100 GLU A O 1
ATOM 736 N N . PRO A 1 101 ? -4.185 2.893 25.002 1.00 90.44 101 PRO A N 1
ATOM 737 C CA . PRO A 1 101 ? -4.554 1.549 24.564 1.00 90.44 101 PRO A CA 1
ATOM 738 C C . PRO A 1 101 ? -5.866 1.110 25.226 1.00 90.44 101 PRO A C 1
ATOM 740 O O . PRO A 1 101 ? -6.049 1.302 26.425 1.00 90.44 101 PRO A O 1
ATOM 743 N N . TRP A 1 102 ? -6.768 0.495 24.465 1.00 89.31 102 TRP A N 1
ATOM 744 C CA . TRP A 1 102 ? -8.116 0.177 24.939 1.00 89.31 102 TRP A CA 1
ATOM 745 C C . TRP A 1 102 ? -8.443 -1.306 24.761 1.00 89.31 102 TRP A C 1
ATOM 747 O O . TRP A 1 102 ? -8.084 -1.940 23.763 1.00 89.31 102 TRP A O 1
ATOM 757 N N . PHE A 1 103 ? -9.152 -1.877 25.733 1.00 93.12 103 PHE A N 1
ATOM 758 C CA . PHE A 1 103 ? -9.664 -3.243 25.643 1.00 93.12 103 PHE A CA 1
ATOM 759 C C . PHE A 1 103 ? -10.992 -3.262 24.892 1.00 93.12 103 PHE A C 1
ATOM 761 O O . PHE A 1 103 ? -11.915 -2.515 25.213 1.00 93.12 103 PHE A O 1
ATOM 768 N N . CYS A 1 104 ? -11.119 -4.142 23.898 1.00 91.06 104 CYS A N 1
ATOM 769 C CA . CYS A 1 104 ? -12.374 -4.270 23.172 1.00 91.06 104 CYS A CA 1
ATOM 770 C C . CYS A 1 104 ? -13.475 -4.860 24.068 1.00 91.06 104 CYS A C 1
ATOM 772 O O . CYS A 1 104 ? -13.322 -5.994 24.522 1.00 91.06 104 CYS A O 1
ATOM 774 N N . PRO A 1 105 ? -14.638 -4.202 24.233 1.00 90.12 105 PRO A N 1
ATOM 775 C CA . PRO A 1 105 ? -15.719 -4.722 25.074 1.00 90.12 105 PRO A CA 1
ATOM 776 C C . PRO A 1 105 ? -16.385 -5.984 24.499 1.00 90.12 105 PRO A C 1
ATOM 778 O O . PRO A 1 105 ? -17.169 -6.634 25.180 1.00 90.12 105 PRO A O 1
ATOM 781 N N . GLY A 1 106 ? -16.125 -6.325 23.230 1.00 91.69 106 GLY A N 1
ATOM 782 C CA . GLY A 1 106 ? -16.675 -7.522 22.589 1.00 91.69 106 GLY A CA 1
ATOM 783 C C . GLY A 1 106 ? -15.853 -8.790 22.816 1.00 91.69 106 GLY A C 1
ATOM 784 O O . GLY A 1 106 ? -16.42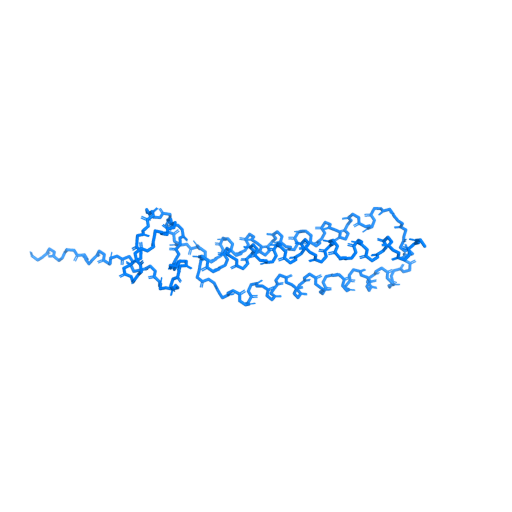7 -9.845 23.057 1.00 91.69 106 GLY A O 1
ATOM 785 N N . CYS A 1 107 ? -14.525 -8.697 22.716 1.00 94.25 107 CYS A N 1
ATOM 786 C CA . CYS A 1 107 ? -13.631 -9.862 22.745 1.00 94.25 107 CYS A CA 1
ATOM 787 C C . CYS A 1 107 ? -12.456 -9.727 23.725 1.00 94.25 107 CYS A C 1
ATOM 789 O O . CYS A 1 107 ? -11.582 -10.588 23.749 1.00 94.25 107 CYS A O 1
ATOM 791 N N . ASN A 1 108 ? -12.413 -8.647 24.509 1.00 94.12 108 ASN A N 1
ATOM 792 C CA . ASN A 1 108 ? -11.377 -8.332 25.495 1.00 94.12 108 ASN A CA 1
ATOM 793 C C . ASN A 1 108 ? -9.935 -8.292 24.944 1.00 94.12 108 ASN A C 1
ATOM 795 O O . ASN A 1 108 ? -8.965 -8.419 25.687 1.00 94.12 108 ASN A O 1
ATOM 799 N N . THR A 1 109 ? -9.769 -8.115 23.632 1.00 95.31 109 THR A N 1
ATOM 800 C CA . THR A 1 109 ? -8.455 -7.917 23.009 1.00 95.31 109 THR A CA 1
ATOM 801 C C . THR A 1 109 ? -7.968 -6.495 23.273 1.00 95.31 109 THR A C 1
ATOM 803 O O . THR A 1 109 ? -8.718 -5.546 23.035 1.00 95.31 109 THR A O 1
ATOM 806 N N . LEU A 1 110 ? -6.721 -6.352 23.731 1.00 94.06 110 LEU A N 1
ATOM 807 C CA . LEU A 1 110 ? -6.042 -5.062 23.868 1.00 94.06 110 LEU A CA 1
ATOM 808 C C . LEU A 1 110 ? -5.690 -4.504 22.483 1.00 94.06 110 LEU A C 1
ATOM 810 O O . LEU A 1 110 ? -5.022 -5.179 21.701 1.00 94.06 110 LEU A O 1
ATOM 814 N N . ASN A 1 111 ? -6.126 -3.281 22.187 1.00 91.25 111 ASN A N 1
ATOM 815 C CA . ASN A 1 111 ? -5.828 -2.577 20.940 1.00 91.25 111 ASN A CA 1
ATOM 816 C C . ASN A 1 111 ? -4.909 -1.385 21.212 1.00 91.25 111 ASN A C 1
ATOM 818 O O . ASN A 1 111 ? -4.869 -0.852 22.323 1.00 91.25 111 ASN A O 1
ATOM 822 N N . THR A 1 112 ? -4.159 -0.966 20.194 1.00 89.31 112 THR A N 1
ATOM 823 C CA . THR A 1 112 ? -3.300 0.216 20.294 1.00 89.31 112 THR A CA 1
ATOM 824 C C . THR A 1 112 ? -4.133 1.489 20.418 1.00 89.31 112 THR A C 1
ATOM 826 O O . THR A 1 112 ? -5.294 1.543 20.019 1.00 89.31 112 THR A O 1
ATOM 829 N N . SER A 1 113 ? -3.519 2.543 20.945 1.00 86.69 113 SER A N 1
ATOM 830 C CA . SER A 1 113 ? -4.153 3.852 21.117 1.00 86.69 113 SER A CA 1
ATOM 831 C C . SER A 1 113 ? -4.613 4.523 19.823 1.00 86.69 113 SER A C 1
ATOM 833 O O . SER A 1 113 ? -5.458 5.411 19.856 1.00 86.69 113 SER A O 1
ATOM 835 N N . ASP A 1 114 ? -4.045 4.134 18.680 1.00 82.94 114 ASP A N 1
ATOM 836 C CA . ASP A 1 114 ? -4.419 4.646 17.363 1.00 82.94 114 ASP A CA 1
ATOM 837 C C . ASP A 1 114 ? -5.384 3.723 16.602 1.00 82.94 114 ASP A C 1
ATOM 839 O O . ASP A 1 114 ? -5.685 3.977 15.432 1.00 82.94 114 ASP A O 1
ATOM 843 N N . ALA A 1 115 ? -5.853 2.645 17.239 1.00 86.00 115 ALA A N 1
ATOM 844 C CA . ALA A 1 115 ? -6.799 1.716 16.649 1.00 86.00 115 ALA A CA 1
ATOM 845 C C . ALA A 1 115 ? -8.229 2.256 16.763 1.00 86.00 115 ALA A C 1
ATOM 847 O O . ALA A 1 115 ? -8.812 2.332 17.842 1.00 86.00 115 ALA A O 1
ATOM 848 N N . SER A 1 116 ? -8.818 2.561 15.611 1.00 85.75 116 SER A N 1
ATOM 849 C CA . SER A 1 116 ? -10.230 2.949 15.482 1.00 85.75 116 SER A CA 1
ATOM 850 C C . SER A 1 116 ? -11.203 1.774 15.630 1.00 85.75 116 SER A C 1
ATOM 852 O O . SER A 1 116 ? -12.380 1.973 15.920 1.00 85.75 116 SER A O 1
ATOM 854 N N . HIS A 1 117 ? -10.723 0.554 15.387 1.00 86.62 117 HIS A N 1
ATOM 855 C CA . HIS A 1 117 ? -11.486 -0.688 15.408 1.00 86.62 117 HIS A CA 1
ATOM 856 C C . HIS A 1 117 ? -10.638 -1.782 16.052 1.00 86.62 117 HIS A C 1
ATOM 858 O O . HIS A 1 117 ? -9.411 -1.768 15.950 1.00 86.62 117 HIS A O 1
ATOM 864 N N . CYS A 1 118 ? -11.292 -2.750 16.683 1.00 88.75 118 CYS A N 1
ATOM 865 C CA . CYS A 1 118 ? -10.620 -3.883 17.287 1.00 88.75 118 CYS A CA 1
ATOM 866 C C . CYS A 1 118 ? -9.964 -4.770 16.223 1.00 88.75 118 CYS A C 1
ATOM 868 O O . CYS A 1 118 ? -10.624 -5.190 15.272 1.00 88.75 118 CYS A O 1
ATOM 870 N N . GLU A 1 119 ? -8.695 -5.127 16.416 1.00 89.12 119 GLU A N 1
ATOM 871 C CA . GLU A 1 119 ? -7.949 -5.956 15.459 1.00 89.12 119 GLU A CA 1
ATOM 872 C C . GLU A 1 119 ? -8.463 -7.400 15.378 1.00 89.12 119 GLU A C 1
ATOM 874 O O . GLU A 1 119 ? -8.335 -8.036 14.334 1.00 89.12 119 GLU A O 1
ATOM 879 N N . ALA A 1 120 ? -9.066 -7.914 16.455 1.00 91.00 120 ALA A N 1
ATOM 880 C CA . ALA A 1 120 ? -9.554 -9.290 16.516 1.00 91.00 120 ALA A CA 1
ATOM 881 C C . ALA A 1 120 ? -10.986 -9.448 15.983 1.00 91.00 120 ALA A C 1
ATOM 883 O O . ALA A 1 120 ? -11.260 -10.373 15.224 1.00 91.00 120 ALA A O 1
ATOM 884 N N . CYS A 1 121 ? -11.908 -8.563 16.381 1.00 90.69 121 CYS A N 1
ATOM 885 C CA . CYS A 1 121 ? -13.332 -8.697 16.043 1.00 90.69 121 CYS A CA 1
ATOM 886 C C . CYS A 1 121 ? -13.879 -7.598 15.118 1.00 90.69 121 CYS A C 1
ATOM 888 O O . CYS A 1 121 ? -15.047 -7.652 14.740 1.00 90.69 121 CYS A O 1
ATOM 890 N N . GLY A 1 122 ? -13.079 -6.584 14.770 1.00 87.12 122 GLY A N 1
ATOM 891 C CA . GLY A 1 122 ? -13.476 -5.496 13.870 1.00 87.12 122 GLY A CA 1
ATOM 892 C C . GLY A 1 122 ? -14.457 -4.475 14.458 1.00 87.12 122 GLY A C 1
ATOM 893 O O . GLY A 1 122 ? -14.855 -3.552 13.755 1.00 87.12 122 GLY A O 1
ATOM 894 N N . ARG A 1 123 ? -14.864 -4.603 15.728 1.00 86.75 123 ARG A N 1
ATOM 895 C CA . ARG A 1 123 ? -15.786 -3.653 16.376 1.00 86.75 123 ARG A CA 1
ATOM 896 C C . ARG A 1 123 ? -15.120 -2.284 16.557 1.00 86.75 123 ARG A C 1
ATOM 898 O O . ARG A 1 123 ? -13.987 -2.227 17.023 1.00 86.75 123 ARG A O 1
ATOM 905 N N . GLY A 1 124 ? -15.823 -1.201 16.221 1.00 85.56 124 GLY A N 1
ATOM 906 C CA . GLY A 1 124 ? -15.328 0.170 16.399 1.00 85.56 124 GLY A CA 1
ATOM 907 C C . GLY A 1 124 ? -15.049 0.532 17.863 1.00 85.56 124 GLY A C 1
ATOM 908 O O . GLY A 1 124 ? -15.677 -0.016 18.772 1.00 85.56 124 GLY A O 1
ATOM 909 N N . HIS A 1 125 ? -14.110 1.452 18.081 1.00 83.00 125 HIS A N 1
ATOM 910 C CA . HIS A 1 125 ? -13.845 2.050 19.385 1.00 83.00 125 HIS A CA 1
ATOM 911 C C . HIS A 1 125 ? -15.016 2.962 19.764 1.00 83.00 125 HIS A C 1
ATOM 913 O O . HIS A 1 125 ? -15.212 4.022 19.173 1.00 83.00 125 HIS A O 1
ATOM 919 N N . THR A 1 126 ? -15.826 2.538 20.729 1.00 71.62 126 THR A N 1
ATOM 920 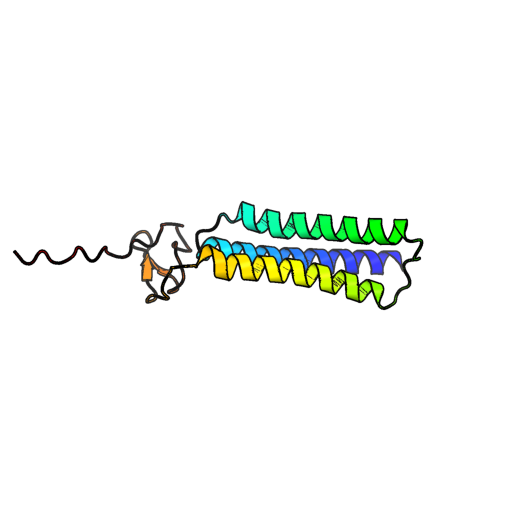C CA . THR A 1 126 ? -16.779 3.422 21.399 1.00 71.62 126 THR A CA 1
ATOM 921 C C . THR A 1 126 ? -16.030 4.110 22.523 1.00 71.62 126 THR A C 1
ATOM 923 O O . THR A 1 126 ? -15.926 3.561 23.619 1.00 71.62 126 THR A O 1
ATOM 926 N N . GLU A 1 127 ? -15.476 5.284 22.242 1.00 61.97 127 GLU A N 1
ATOM 927 C CA . GLU A 1 127 ? -15.069 6.182 23.315 1.00 61.97 127 GLU A CA 1
ATOM 928 C C . GLU A 1 127 ? -16.331 6.449 24.155 1.00 61.97 127 GLU A C 1
ATOM 930 O O . GLU A 1 127 ? -17.384 6.745 23.567 1.00 61.97 127 GLU A O 1
ATOM 935 N N . PRO A 1 128 ? -16.308 6.245 25.486 1.00 56.72 128 PRO A N 1
ATOM 936 C CA . PRO A 1 128 ? -17.439 6.620 26.310 1.00 56.72 128 PRO A CA 1
ATOM 937 C C . PRO A 1 128 ? -17.658 8.102 26.054 1.00 56.72 128 PRO A C 1
ATOM 939 O O . PRO A 1 128 ? -16.778 8.921 26.300 1.00 56.72 128 PRO A O 1
ATOM 942 N N . THR A 1 129 ? -18.798 8.429 25.450 1.00 49.78 129 THR A N 1
ATOM 943 C CA . THR A 1 129 ? -19.201 9.811 25.257 1.00 49.78 129 THR A CA 1
ATOM 944 C C . THR A 1 129 ? -19.234 10.388 26.659 1.00 49.78 129 THR A C 1
ATOM 946 O O . THR A 1 129 ? -20.096 9.992 27.445 1.00 49.78 129 THR A O 1
ATOM 949 N N . ASP A 1 130 ? -18.268 11.243 26.997 1.00 49.25 130 ASP A N 1
ATOM 950 C CA . ASP A 1 130 ? -18.365 12.113 28.158 1.00 49.25 130 ASP A CA 1
ATOM 951 C C . ASP A 1 130 ? -19.602 12.970 27.908 1.00 49.25 130 ASP A C 1
ATOM 953 O O . ASP A 1 130 ? -19.573 14.030 27.282 1.00 49.25 130 ASP A O 1
ATOM 957 N N . SER A 1 131 ? -20.744 12.415 28.306 1.00 42.28 131 SER A N 1
ATOM 958 C CA . SER A 1 131 ? -22.011 13.099 28.357 1.00 42.28 131 SER A CA 1
ATOM 959 C C . SER A 1 131 ? -21.740 14.282 29.272 1.00 42.28 131 SER A C 1
ATOM 961 O O . SER A 1 131 ? -21.380 14.056 30.432 1.00 42.28 131 SER A O 1
ATOM 963 N N . PRO A 1 132 ? -21.822 15.528 28.776 1.00 49.31 132 PRO A N 1
ATOM 964 C CA . PRO A 1 132 ? -21.493 16.678 29.589 1.00 49.31 132 PRO A CA 1
ATOM 965 C C . PRO A 1 132 ? -22.384 16.604 30.817 1.00 49.31 132 PRO A C 1
ATOM 967 O O . PRO A 1 132 ? -23.608 16.531 30.696 1.00 49.31 132 PRO A O 1
ATOM 970 N N . ALA A 1 133 ? -21.749 16.537 31.986 1.00 52.59 133 ALA A N 1
ATOM 971 C CA . ALA A 1 133 ? -22.421 16.611 33.263 1.00 52.59 133 ALA A CA 1
ATOM 972 C C . ALA A 1 133 ? -23.358 17.820 33.213 1.00 52.59 133 ALA A C 1
ATOM 974 O O . ALA A 1 133 ? -22.909 18.970 33.229 1.00 52.59 133 ALA A O 1
ATOM 975 N N . GLY A 1 134 ? -24.656 17.542 33.087 1.00 43.94 134 GLY A N 1
ATOM 976 C CA . GLY A 1 134 ? -25.706 18.523 33.246 1.00 43.94 134 GLY A CA 1
ATOM 977 C C . GLY A 1 134 ? -25.592 19.074 34.656 1.00 43.94 134 GLY A C 1
ATOM 978 O O . GLY A 1 134 ? -26.037 18.445 35.610 1.00 43.94 134 GLY A O 1
ATOM 979 N N . ARG A 1 135 ? -24.942 20.231 34.787 1.00 47.47 135 ARG A N 1
ATOM 980 C CA . ARG A 1 135 ? -25.081 21.101 35.950 1.00 47.47 135 ARG A CA 1
ATOM 981 C C . ARG A 1 135 ? -26.371 21.889 35.753 1.00 47.47 135 ARG A C 1
ATOM 983 O O . ARG A 1 135 ? -26.358 22.940 35.116 1.00 47.47 135 ARG A O 1
ATOM 990 N N . GLY A 1 136 ? -27.469 21.291 36.210 1.00 55.53 136 GLY A N 1
ATOM 991 C CA . GLY A 1 136 ? -28.673 22.006 36.632 1.00 55.53 136 GLY A CA 1
ATOM 992 C C . GLY A 1 136 ? -28.567 22.375 38.103 1.00 55.53 136 GLY A C 1
ATOM 993 O O . GLY A 1 136 ? -27.829 21.664 38.824 1.00 55.53 136 GLY A O 1
#

Foldseek 3Di:
DVVVVVVVVVVVVVVVLVVLLVVLLVLLLQLVHDSVVLSCQLVVVLVVLVVVLVVVCVVVVPDPDVDDSVVVSVVVNVCSSVVSSVCSNDVSQPPQDQACFDQDPPPRDTGGSSGQADPPPRHGDDDPPPPPPPPD

Secondary structure (DSSP, 8-state):
-HHHHHHHHHHHHHHHHHHHHHHHHHHHHHTT--HHHHHHHHHHHHHHHHHHHHHHHHHTT----SSTHHHHHHHHHHHHHHHHHHHHHHHHTTT------EE-TTT--EE-TT-SB-TTT--B------------

Radius of gyration: 21.48 Å; chains: 1; bounding box: 50×41×66 Å

Sequence (136 aa):
MLEIITENHLITEAAVVVLIAAGIVTIARRRGGNAVHWGAVAGVGYILLRGLIIALGLFKGTAYEEGPVNFGRLAVQAIWLAGVALSARFILGRGQAAGEPWFCPGCNTLNTSDASHCEACGRGHTEPTDSPAGRG